Protein AF-A0A7Y4TQT3-F1 (afdb_monomer_lite)

Secondary structure (DSSP, 8-state):
----HHHHHHHHHHHHHS-EE--HHHHHHHHHHHHHTS---HHHHHHHHHHHHT-TTEES-HHHHHHHHHHHHH-TTS-HHHHHHHHHHHHHT--EE---HHHHHHS-TTEE--

pLDDT: mean 93.26, std 9.08, range [49.22, 98.62]

Foldseek 3Di:
DPDPVVVVVVVVCDLQPAQAEDEPVRLLVVLVCCCPVVVHDLVVSLVVSLVVLPRPSYDYPNVLSNQLSVLSSVQVLDRSVLSSQLSVCVVVVAAAEDPDPSSVVRSPPSYDHD

Radius of gyration: 15.32 Å; chains: 1; bounding box: 40×26×41 Å

Structure (mmCIF, N/CA/C/O backbone):
data_AF-A0A7Y4TQT3-F1
#
_entry.id   AF-A0A7Y4TQT3-F1
#
loop_
_atom_site.group_PDB
_atom_site.id
_atom_site.type_symbol
_atom_site.label_atom_id
_atom_site.label_alt_id
_atom_site.label_comp_id
_atom_site.label_asym_id
_atom_site.label_entity_id
_atom_site.label_seq_id
_atom_site.pdbx_PDB_ins_code
_atom_site.Cartn_x
_atom_site.Cartn_y
_atom_site.Cartn_z
_atom_site.occupancy
_atom_site.B_iso_or_equiv
_atom_site.auth_seq_id
_atom_site.auth_comp_id
_atom_site.auth_asym_id
_atom_site.auth_atom_id
_atom_site.pdbx_PDB_model_num
ATOM 1 N N . MET A 1 1 ? 16.450 15.951 -3.690 1.00 49.22 1 MET A N 1
ATOM 2 C CA . MET A 1 1 ? 16.239 14.500 -3.870 1.00 49.22 1 MET A CA 1
ATOM 3 C C . MET A 1 1 ? 17.599 13.817 -3.779 1.00 49.22 1 MET A C 1
ATOM 5 O O . MET A 1 1 ? 18.422 14.045 -4.653 1.00 49.22 1 MET A O 1
ATOM 9 N N . ARG A 1 2 ? 17.905 13.082 -2.696 1.00 51.22 2 ARG A N 1
ATOM 10 C CA . ARG A 1 2 ? 19.126 12.245 -2.607 1.00 51.22 2 ARG A CA 1
ATOM 11 C C . ARG A 1 2 ? 18.892 10.927 -3.356 1.00 51.22 2 ARG A C 1
ATOM 13 O O . ARG A 1 2 ? 19.077 9.854 -2.800 1.00 51.22 2 ARG A O 1
ATOM 20 N N . ASP A 1 3 ? 18.423 11.028 -4.594 1.00 55.06 3 ASP A N 1
ATOM 21 C CA . ASP A 1 3 ? 18.458 9.889 -5.496 1.00 55.06 3 ASP A CA 1
ATOM 22 C C . ASP A 1 3 ? 19.887 9.774 -5.997 1.00 55.06 3 ASP A C 1
ATOM 24 O O . ASP A 1 3 ? 20.437 10.728 -6.546 1.00 55.06 3 ASP A O 1
ATOM 28 N N . LEU A 1 4 ? 20.499 8.613 -5.792 1.00 60.59 4 LEU A N 1
ATOM 29 C CA . LEU A 1 4 ? 21.625 8.214 -6.620 1.00 60.59 4 LEU A CA 1
ATOM 30 C C . LEU A 1 4 ? 20.998 7.870 -7.979 1.00 60.59 4 LEU A C 1
ATOM 32 O O . LEU A 1 4 ? 20.290 6.865 -8.041 1.00 60.59 4 LEU A O 1
ATOM 36 N N . PRO A 1 5 ? 21.200 8.664 -9.050 1.00 62.00 5 PRO A N 1
ATOM 37 C CA . PRO A 1 5 ? 20.504 8.476 -10.333 1.00 62.00 5 PRO A CA 1
ATOM 38 C C . PRO A 1 5 ? 20.653 7.054 -10.894 1.00 62.00 5 PRO A C 1
ATOM 40 O O . PRO A 1 5 ? 19.776 6.535 -11.580 1.00 62.00 5 PRO A O 1
ATOM 43 N N . ASP A 1 6 ? 21.755 6.405 -10.525 1.00 74.94 6 ASP A N 1
ATOM 44 C CA . ASP A 1 6 ? 22.085 5.022 -10.838 1.00 74.94 6 ASP A CA 1
ATOM 45 C C . ASP A 1 6 ? 21.078 3.997 -10.266 1.00 74.94 6 ASP A C 1
ATOM 47 O O . ASP A 1 6 ? 20.807 2.976 -10.893 1.00 74.94 6 ASP A O 1
ATOM 51 N N . GLN A 1 7 ? 20.458 4.262 -9.111 1.00 81.94 7 GLN A N 1
ATOM 52 C CA . GLN A 1 7 ? 19.520 3.327 -8.473 1.00 81.94 7 GLN A CA 1
ATOM 53 C C . GLN A 1 7 ? 18.133 3.336 -9.126 1.00 81.94 7 GLN A C 1
ATOM 55 O O . GLN A 1 7 ? 17.537 2.275 -9.299 1.00 81.94 7 GLN A O 1
ATOM 60 N N . SER A 1 8 ? 17.639 4.501 -9.559 1.00 84.50 8 SER A N 1
ATOM 61 C CA . SER A 1 8 ? 16.349 4.605 -10.260 1.00 84.50 8 SER A CA 1
ATOM 62 C C . SER A 1 8 ? 16.376 3.879 -11.612 1.00 84.50 8 SER A C 1
ATOM 64 O O . SER A 1 8 ? 15.464 3.112 -11.939 1.00 84.50 8 SER A O 1
ATOM 66 N N . ALA A 1 9 ? 17.476 4.024 -12.362 1.00 87.69 9 ALA A N 1
ATOM 67 C CA . ALA A 1 9 ? 17.680 3.300 -13.614 1.00 87.69 9 ALA A CA 1
ATOM 68 C C . ALA A 1 9 ? 17.725 1.777 -13.394 1.00 87.69 9 ALA A C 1
ATOM 70 O O . ALA A 1 9 ? 17.070 1.028 -14.120 1.00 87.69 9 ALA A O 1
ATOM 71 N N . LYS A 1 10 ? 18.436 1.315 -12.356 1.00 90.06 10 LYS A N 1
ATOM 72 C CA . LYS A 1 10 ? 18.500 -0.108 -11.983 1.00 90.06 10 LYS A CA 1
ATOM 73 C C . LYS A 1 10 ? 17.140 -0.668 -11.572 1.00 90.06 10 LYS A C 1
ATOM 75 O O . LYS A 1 10 ? 16.770 -1.741 -12.041 1.00 90.06 10 LYS A O 1
ATOM 80 N N . ALA A 1 11 ? 16.383 0.058 -10.749 1.00 87.50 11 ALA A N 1
ATOM 81 C CA . ALA A 1 11 ? 15.043 -0.347 -10.332 1.00 87.50 11 ALA A CA 1
ATOM 82 C C . ALA A 1 11 ? 14.080 -0.433 -11.528 1.00 87.50 11 ALA A C 1
ATOM 84 O O . ALA A 1 11 ? 13.361 -1.421 -11.677 1.00 87.50 11 ALA A O 1
ATOM 85 N N . THR A 1 12 ? 14.129 0.556 -12.427 1.00 89.62 12 THR A N 1
ATOM 86 C CA . THR A 1 12 ? 13.330 0.568 -13.662 1.00 89.62 12 THR A CA 1
ATOM 87 C C . THR A 1 12 ? 13.678 -0.621 -14.555 1.00 89.62 12 THR A C 1
ATOM 89 O O . THR A 1 12 ? 12.788 -1.325 -15.032 1.00 89.62 12 THR A O 1
ATOM 92 N N . ALA A 1 13 ? 14.969 -0.895 -14.760 1.00 91.44 13 ALA A N 1
ATOM 93 C CA . ALA A 1 13 ? 15.410 -2.054 -15.529 1.00 91.44 13 ALA A CA 1
ATOM 94 C C . ALA A 1 13 ? 14.937 -3.367 -14.887 1.00 91.44 13 ALA A C 1
ATOM 96 O O . ALA A 1 13 ? 14.423 -4.235 -15.589 1.00 91.44 13 ALA A O 1
ATOM 97 N N . ALA A 1 14 ? 15.038 -3.502 -13.562 1.00 90.12 14 ALA A N 1
ATOM 98 C CA . ALA A 1 14 ? 14.586 -4.694 -12.850 1.00 90.12 14 ALA A CA 1
ATOM 99 C C . ALA A 1 14 ? 13.083 -4.949 -13.061 1.00 90.12 14 ALA A C 1
ATOM 101 O O . ALA A 1 14 ? 12.717 -6.020 -13.543 1.00 90.12 14 ALA A O 1
ATOM 102 N N . VAL A 1 15 ? 12.228 -3.951 -12.801 1.00 91.12 15 VAL A N 1
ATOM 103 C CA . VAL A 1 15 ? 10.762 -4.104 -12.892 1.00 91.12 15 VAL A CA 1
ATOM 104 C C . VAL A 1 15 ? 10.252 -4.257 -14.332 1.00 91.12 15 VAL A C 1
ATOM 106 O O . VAL A 1 15 ? 9.183 -4.813 -14.562 1.00 91.12 15 VAL A O 1
ATOM 109 N N . THR A 1 16 ? 11.000 -3.793 -15.337 1.00 91.31 16 THR A N 1
ATOM 110 C CA . THR A 1 16 ? 10.583 -3.894 -16.750 1.00 91.31 16 THR A CA 1
ATOM 111 C C . THR A 1 16 ? 11.097 -5.143 -17.460 1.00 91.31 16 THR A C 1
ATOM 113 O O . THR A 1 16 ? 10.487 -5.567 -18.440 1.00 91.31 16 THR A O 1
ATOM 116 N N . THR A 1 17 ? 12.175 -5.765 -16.976 1.00 93.38 17 THR A N 1
ATOM 117 C CA . THR A 1 17 ? 12.809 -6.916 -17.651 1.00 93.38 17 THR A CA 1
ATOM 118 C C . THR A 1 17 ? 12.602 -8.246 -16.938 1.00 93.38 17 THR A C 1
ATOM 120 O O . THR A 1 17 ? 12.775 -9.297 -17.551 1.00 93.38 17 THR A O 1
ATOM 123 N N . SER A 1 18 ? 12.241 -8.223 -15.655 1.00 93.88 18 SER A N 1
ATOM 124 C CA . SER A 1 18 ? 12.124 -9.415 -14.817 1.00 93.88 18 SER A CA 1
ATOM 125 C C . SER A 1 18 ? 10.831 -9.392 -14.015 1.00 93.88 18 SER A C 1
ATOM 127 O O . SER A 1 18 ? 10.308 -8.327 -13.697 1.00 93.88 18 SER A O 1
ATOM 129 N N . LYS A 1 19 ? 10.323 -10.575 -13.647 1.00 96.19 19 LYS A N 1
ATOM 130 C CA . LYS A 1 19 ? 9.255 -10.668 -12.645 1.00 96.19 19 LYS A CA 1
ATOM 131 C C . LYS A 1 19 ? 9.795 -10.192 -11.300 1.00 96.19 19 LYS A C 1
ATOM 133 O O . LYS A 1 19 ? 10.791 -10.730 -10.817 1.00 96.19 19 LYS A O 1
ATOM 138 N N . CYS A 1 20 ? 9.124 -9.224 -10.691 1.00 96.25 20 CYS A N 1
ATOM 139 C CA . CYS A 1 20 ? 9.525 -8.637 -9.419 1.00 96.25 20 CYS A CA 1
ATOM 140 C C . CYS A 1 20 ? 8.399 -8.798 -8.408 1.00 96.25 20 CYS A C 1
ATOM 142 O O . CYS A 1 20 ? 7.307 -8.282 -8.614 1.00 96.25 20 CYS A O 1
ATOM 144 N N . TYR A 1 21 ? 8.666 -9.498 -7.311 1.00 96.81 21 TYR A N 1
ATOM 145 C CA . TYR A 1 21 ? 7.738 -9.556 -6.190 1.00 96.81 21 TYR A CA 1
ATOM 146 C C . TYR A 1 21 ? 8.007 -8.404 -5.224 1.00 96.81 21 TYR A C 1
ATOM 148 O O . TYR A 1 21 ? 9.159 -8.159 -4.862 1.00 96.81 21 TYR A O 1
ATOM 156 N N . VAL A 1 22 ? 6.946 -7.726 -4.794 1.00 96.88 22 VAL A N 1
ATOM 157 C CA . VAL A 1 22 ? 6.998 -6.723 -3.730 1.00 96.88 22 VAL A CA 1
ATOM 158 C C . VAL A 1 22 ? 5.942 -7.050 -2.684 1.00 96.88 22 VAL A C 1
ATOM 160 O O . VAL A 1 22 ? 4.812 -7.408 -3.012 1.00 96.88 22 VAL A O 1
ATOM 163 N N . THR A 1 23 ? 6.328 -6.958 -1.415 1.00 98.12 23 THR A N 1
ATOM 164 C CA . THR A 1 23 ? 5.414 -7.185 -0.297 1.00 98.12 23 THR A CA 1
ATOM 165 C C . THR A 1 23 ? 4.614 -5.927 0.006 1.00 98.12 23 THR A C 1
ATOM 167 O O . THR A 1 23 ? 5.075 -4.804 -0.220 1.00 98.12 23 THR A O 1
ATOM 170 N N . ASP A 1 24 ? 3.456 -6.113 0.626 1.00 98.31 24 ASP A N 1
ATOM 171 C CA . ASP A 1 24 ? 2.611 -5.003 1.063 1.00 98.31 24 ASP A CA 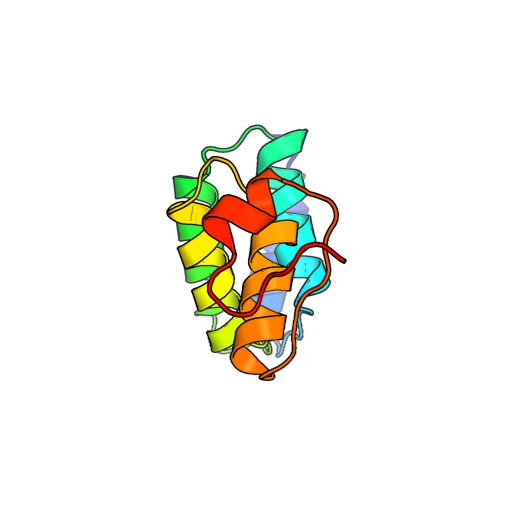1
ATOM 172 C C . ASP A 1 24 ? 3.339 -4.094 2.070 1.00 98.31 24 ASP A C 1
ATOM 174 O O . ASP A 1 24 ? 3.195 -2.870 2.041 1.00 98.31 24 ASP A O 1
ATOM 178 N N . VAL A 1 25 ? 4.205 -4.686 2.904 1.00 98.06 25 VAL A N 1
ATOM 179 C CA . VAL A 1 25 ? 5.070 -3.970 3.856 1.00 98.06 25 VAL A CA 1
ATOM 180 C C . VAL A 1 25 ? 6.000 -2.998 3.134 1.00 98.06 25 VAL A C 1
ATOM 182 O O . VAL A 1 25 ? 6.078 -1.840 3.530 1.00 98.06 25 VAL A O 1
ATOM 185 N N . VAL A 1 26 ? 6.665 -3.428 2.056 1.00 97.88 26 VAL A N 1
ATOM 186 C CA . VAL A 1 26 ? 7.605 -2.571 1.312 1.00 97.88 26 VAL A CA 1
ATOM 187 C C . VAL A 1 26 ? 6.878 -1.405 0.642 1.00 97.88 26 VAL A C 1
ATOM 189 O O . VAL A 1 26 ? 7.373 -0.278 0.670 1.00 97.88 26 VAL A O 1
ATOM 192 N N . VAL A 1 27 ? 5.689 -1.637 0.078 1.00 98.19 27 VAL A N 1
ATOM 193 C CA . VAL A 1 27 ? 4.875 -0.561 -0.519 1.00 98.19 27 VAL A CA 1
ATOM 194 C C . VAL A 1 27 ? 4.430 0.440 0.552 1.00 98.19 27 VAL A C 1
ATOM 196 O O . VAL A 1 27 ? 4.567 1.652 0.369 1.00 98.19 27 VAL A O 1
ATOM 199 N N . THR A 1 28 ? 3.962 -0.066 1.694 1.00 98.31 28 THR A N 1
ATOM 200 C CA . THR A 1 28 ? 3.506 0.746 2.830 1.00 98.31 28 THR A CA 1
ATOM 201 C C . THR A 1 28 ? 4.648 1.575 3.428 1.00 98.31 28 THR A C 1
ATOM 203 O O . THR A 1 28 ? 4.488 2.773 3.666 1.00 98.31 28 THR A O 1
ATOM 206 N N . GLU A 1 29 ? 5.825 0.980 3.623 1.00 98.06 29 GLU A N 1
ATOM 207 C CA . GLU A 1 29 ? 7.011 1.678 4.127 1.00 98.06 29 GLU A CA 1
ATOM 208 C C . GLU A 1 29 ? 7.515 2.725 3.129 1.00 98.06 29 GLU A C 1
ATOM 210 O O . GLU A 1 29 ? 7.832 3.846 3.524 1.00 98.06 29 GLU A O 1
ATOM 215 N N . THR A 1 30 ? 7.513 2.412 1.829 1.00 97.69 30 THR A N 1
ATOM 216 C CA . THR A 1 30 ? 7.898 3.366 0.779 1.00 97.69 30 THR A CA 1
ATOM 217 C C . THR A 1 30 ? 7.014 4.611 0.829 1.00 97.69 30 THR A C 1
ATOM 219 O O . THR A 1 30 ? 7.526 5.729 0.839 1.00 97.69 30 THR A O 1
ATOM 222 N N . ALA A 1 31 ? 5.694 4.441 0.934 1.00 98.25 31 ALA A N 1
ATOM 223 C CA . ALA A 1 31 ? 4.762 5.555 1.088 1.00 98.25 31 ALA A CA 1
ATOM 224 C C . ALA A 1 31 ? 5.040 6.373 2.362 1.00 98.25 31 ALA A C 1
ATOM 226 O O . ALA A 1 31 ? 5.079 7.604 2.314 1.00 98.25 31 ALA A O 1
ATOM 227 N N . PHE A 1 32 ? 5.277 5.696 3.492 1.00 97.81 32 PHE A N 1
ATOM 228 C CA . PHE A 1 32 ? 5.599 6.345 4.762 1.00 97.81 32 PHE A CA 1
ATOM 229 C C . PHE A 1 32 ? 6.886 7.172 4.665 1.00 97.81 32 PHE A C 1
ATOM 231 O O . PHE A 1 32 ? 6.912 8.325 5.093 1.00 97.81 32 PHE A O 1
ATOM 238 N N . VAL A 1 33 ? 7.945 6.614 4.074 1.00 97.56 33 VAL A N 1
ATOM 239 C CA . VAL A 1 33 ? 9.232 7.292 3.882 1.00 97.56 33 VAL A CA 1
ATOM 240 C C . VAL A 1 33 ? 9.082 8.486 2.941 1.00 97.56 33 VAL A C 1
ATOM 242 O O . VAL A 1 33 ? 9.564 9.573 3.261 1.00 97.56 33 VAL A O 1
ATOM 245 N N . LEU A 1 34 ? 8.383 8.330 1.814 1.00 97.31 34 LEU A N 1
ATOM 246 C CA . LEU A 1 34 ? 8.124 9.434 0.886 1.00 97.31 34 LEU A CA 1
ATOM 247 C C . LEU A 1 34 ? 7.367 10.585 1.565 1.00 97.31 34 LEU A C 1
ATOM 249 O O . LEU A 1 34 ? 7.729 11.744 1.375 1.00 97.31 34 LEU A O 1
ATOM 253 N N . GLU A 1 35 ? 6.375 10.285 2.405 1.00 97.38 35 GLU A N 1
ATOM 254 C CA . GLU A 1 35 ? 5.599 11.305 3.119 1.00 97.38 35 GLU A CA 1
ATOM 255 C C . GLU A 1 35 ? 6.377 11.944 4.277 1.00 97.38 35 GLU A C 1
ATOM 257 O O . GLU A 1 35 ? 6.294 13.151 4.479 1.00 97.38 35 GLU A O 1
ATOM 262 N N . LYS A 1 36 ? 7.104 11.156 5.078 1.00 96.12 36 LYS A N 1
ATOM 263 C CA . LYS A 1 36 ? 7.701 11.626 6.342 1.00 96.12 36 LYS A CA 1
ATOM 264 C C . LYS A 1 36 ? 9.145 12.084 6.227 1.00 96.12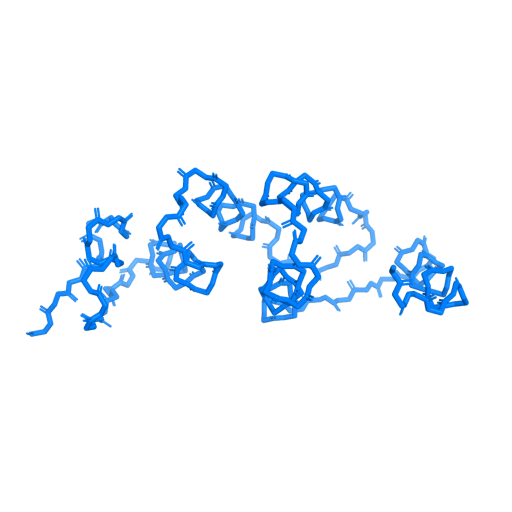 36 LYS A C 1
ATOM 266 O O . LYS A 1 36 ? 9.555 12.943 6.998 1.00 96.12 36 LYS A O 1
ATOM 271 N N . VAL A 1 37 ? 9.917 11.500 5.314 1.00 95.00 37 VAL A N 1
ATOM 272 C CA . VAL A 1 37 ? 11.345 11.812 5.140 1.00 95.00 37 VAL A CA 1
ATOM 273 C C . VAL A 1 37 ? 11.548 12.774 3.980 1.00 95.00 37 VAL A C 1
ATOM 275 O O . VAL A 1 37 ? 12.360 13.691 4.076 1.00 95.00 37 VAL A O 1
ATOM 278 N N . TYR A 1 38 ? 10.822 12.561 2.884 1.00 94.00 38 TYR A N 1
ATOM 279 C CA . TYR A 1 38 ? 10.927 13.397 1.690 1.00 94.00 38 TYR A CA 1
ATOM 280 C C . TYR A 1 38 ? 9.846 14.476 1.603 1.00 94.00 38 TYR A C 1
ATOM 282 O O . TYR A 1 38 ? 9.919 15.302 0.697 1.00 94.00 38 TYR A O 1
ATOM 290 N N . GLU A 1 39 ? 8.877 14.477 2.528 1.00 96.62 39 GLU A N 1
ATOM 291 C CA . GLU A 1 39 ? 7.772 15.447 2.591 1.00 96.62 39 GLU A CA 1
ATOM 292 C C . GLU A 1 39 ? 7.006 15.565 1.262 1.00 96.62 39 GLU A C 1
ATOM 294 O O . GLU A 1 39 ? 6.456 16.615 0.924 1.00 96.62 39 GLU A O 1
ATOM 299 N N . ALA A 1 40 ? 6.976 14.478 0.484 1.00 97.31 40 ALA A N 1
ATOM 300 C CA . ALA A 1 40 ? 6.315 14.464 -0.808 1.00 97.31 40 ALA A CA 1
ATOM 301 C C . ALA A 1 40 ? 4.793 14.627 -0.627 1.00 97.31 40 ALA A C 1
ATOM 303 O O . ALA A 1 40 ? 4.215 14.055 0.308 1.00 97.31 40 ALA A O 1
ATOM 304 N N . PRO A 1 41 ? 4.106 15.375 -1.512 1.00 97.62 41 PRO A N 1
ATOM 305 C CA . PRO A 1 41 ? 2.666 15.546 -1.411 1.00 97.62 41 PRO A CA 1
ATOM 306 C C . PRO A 1 41 ? 1.944 14.201 -1.482 1.00 97.62 41 PRO A C 1
ATOM 308 O O . PRO A 1 41 ? 2.167 13.397 -2.385 1.00 97.62 41 PRO A O 1
ATOM 311 N N . ARG A 1 42 ? 1.011 13.975 -0.555 1.00 97.44 42 ARG A N 1
ATOM 312 C CA . ARG A 1 42 ? 0.237 12.728 -0.456 1.00 97.44 42 ARG A CA 1
ATOM 313 C C . ARG A 1 42 ? -0.434 12.311 -1.772 1.00 97.44 42 ARG A C 1
ATOM 315 O O . ARG A 1 42 ? -0.469 11.125 -2.090 1.00 97.44 42 ARG A O 1
ATOM 322 N N . ASN A 1 43 ? -0.948 13.272 -2.543 1.00 97.88 43 ASN A N 1
ATOM 323 C CA . ASN A 1 43 ? -1.525 12.999 -3.863 1.00 97.88 43 ASN A CA 1
ATOM 324 C C . ASN A 1 43 ? -0.480 12.477 -4.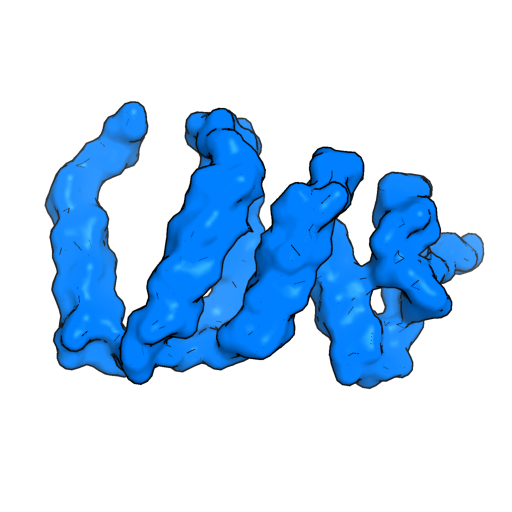857 1.00 97.88 43 ASN A C 1
ATOM 326 O O . ASN A 1 43 ? -0.766 11.525 -5.579 1.00 97.88 43 ASN A O 1
ATOM 330 N N . ASP A 1 44 ? 0.724 13.046 -4.860 1.00 98.31 44 ASP A N 1
ATOM 331 C CA . ASP A 1 44 ? 1.804 12.633 -5.761 1.00 98.31 44 ASP A CA 1
ATOM 332 C C . ASP A 1 44 ? 2.303 11.230 -5.397 1.00 98.31 44 ASP A C 1
ATOM 334 O O . ASP A 1 44 ? 2.525 10.402 -6.283 1.00 98.31 44 ASP A O 1
ATOM 338 N N . ILE A 1 45 ? 2.391 10.924 -4.095 1.00 98.38 45 ILE A N 1
ATOM 339 C CA . ILE A 1 45 ? 2.688 9.574 -3.591 1.00 98.38 45 ILE A CA 1
ATOM 340 C C . ILE A 1 45 ? 1.626 8.585 -4.082 1.00 98.38 45 ILE A C 1
ATOM 342 O O . ILE A 1 45 ? 1.966 7.557 -4.664 1.00 98.38 45 ILE A O 1
ATOM 346 N N . ALA A 1 46 ? 0.340 8.901 -3.898 1.00 98.44 46 ALA A N 1
ATOM 347 C CA . ALA A 1 46 ? -0.757 8.019 -4.288 1.00 98.44 46 ALA A CA 1
ATOM 348 C C . ALA A 1 46 ? -0.778 7.735 -5.799 1.00 98.44 46 ALA A C 1
ATOM 350 O O . ALA A 1 46 ? -0.915 6.582 -6.209 1.00 98.44 46 ALA A O 1
ATOM 351 N N . VAL A 1 47 ? -0.603 8.765 -6.633 1.00 98.31 47 VAL A N 1
ATOM 352 C CA . VAL A 1 47 ? -0.534 8.621 -8.097 1.00 98.31 47 VAL A CA 1
ATOM 353 C C . VAL A 1 47 ? 0.676 7.781 -8.511 1.00 98.31 47 VAL A C 1
ATOM 355 O O . VAL A 1 47 ? 0.543 6.881 -9.345 1.00 98.31 47 VAL A O 1
ATOM 358 N N . SER A 1 48 ? 1.840 8.036 -7.910 1.00 97.56 48 SER A N 1
ATOM 359 C CA . SER A 1 48 ? 3.080 7.320 -8.231 1.00 97.56 48 SER A CA 1
ATOM 360 C C . SER A 1 48 ? 2.991 5.842 -7.858 1.00 97.56 48 SER A C 1
ATOM 362 O O . SER A 1 48 ? 3.325 4.986 -8.674 1.00 97.56 48 SER A O 1
ATOM 364 N N . LEU A 1 49 ? 2.480 5.526 -6.664 1.00 97.94 49 LEU A N 1
ATOM 365 C CA . LEU A 1 49 ? 2.323 4.144 -6.214 1.00 97.94 49 LEU A CA 1
ATOM 366 C C . LEU A 1 49 ? 1.291 3.392 -7.049 1.00 97.94 49 LEU A C 1
ATOM 368 O O . LEU A 1 49 ? 1.583 2.290 -7.494 1.00 97.94 49 LEU A O 1
ATOM 372 N N . LYS A 1 50 ? 0.132 3.988 -7.354 1.00 98.00 50 LYS A N 1
ATOM 373 C CA . LYS A 1 50 ? -0.841 3.356 -8.263 1.00 98.00 50 LYS A CA 1
ATOM 374 C C . LYS A 1 50 ? -0.232 3.072 -9.631 1.00 98.00 50 LYS A C 1
ATOM 376 O O . LYS A 1 50 ? -0.411 1.983 -10.155 1.00 98.00 50 LYS A O 1
ATOM 381 N N . SER A 1 51 ? 0.538 4.011 -10.181 1.00 96.44 51 SER A N 1
ATOM 382 C CA . SER A 1 51 ? 1.242 3.799 -11.452 1.00 96.44 51 SER A CA 1
ATOM 383 C C . SER A 1 51 ? 2.271 2.667 -11.354 1.00 96.44 51 SER A C 1
ATOM 385 O O . SER A 1 51 ? 2.394 1.869 -12.277 1.00 96.44 51 SER A O 1
ATOM 387 N N . PHE A 1 52 ? 2.973 2.557 -10.224 1.00 95.88 52 PHE A N 1
ATOM 388 C CA . PHE A 1 52 ? 3.895 1.457 -9.944 1.00 95.88 52 PHE A CA 1
ATOM 389 C C . PHE A 1 52 ? 3.181 0.095 -9.867 1.00 95.88 52 PHE A C 1
ATOM 391 O O . PHE A 1 52 ? 3.679 -0.880 -10.427 1.00 95.88 52 PHE A O 1
ATOM 398 N N . LEU A 1 53 ? 1.989 0.023 -9.264 1.00 96.50 53 LEU A N 1
ATOM 399 C CA . LEU A 1 53 ? 1.198 -1.214 -9.195 1.00 96.50 53 LEU A CA 1
ATOM 400 C C . LEU A 1 53 ? 0.706 -1.707 -10.568 1.00 96.50 53 LEU A C 1
ATOM 402 O O . LEU A 1 53 ? 0.373 -2.880 -10.705 1.00 96.50 53 LEU A O 1
ATOM 406 N N . LEU A 1 54 ? 0.689 -0.846 -11.594 1.00 95.12 54 LEU A N 1
ATOM 407 C CA . LEU A 1 54 ? 0.276 -1.203 -12.958 1.00 95.12 54 LEU A CA 1
ATOM 408 C C . LEU A 1 54 ? 1.386 -1.864 -13.793 1.00 95.12 54 LEU A C 1
ATOM 410 O O . LEU A 1 54 ? 1.140 -2.239 -14.942 1.00 95.12 54 LEU A O 1
ATOM 414 N N . PHE A 1 55 ? 2.609 -2.001 -13.270 1.00 94.62 55 PHE A N 1
ATOM 415 C CA . PHE A 1 55 ? 3.689 -2.639 -14.023 1.00 94.62 55 PHE A CA 1
ATOM 416 C C . PHE A 1 55 ? 3.390 -4.132 -14.246 1.00 94.62 55 PHE A C 1
ATOM 418 O O . PHE A 1 55 ? 3.223 -4.873 -13.279 1.00 94.62 55 PHE A O 1
ATOM 425 N N . PRO A 1 56 ? 3.401 -4.627 -15.499 1.00 93.50 56 PRO A N 1
ATOM 426 C CA . PRO A 1 56 ? 2.924 -5.975 -15.824 1.00 93.50 56 PRO A CA 1
ATOM 427 C C . PRO A 1 56 ? 3.782 -7.101 -15.237 1.00 93.50 56 PRO A C 1
ATOM 429 O O . PRO A 1 56 ? 3.303 -8.220 -15.070 1.00 93.50 56 PRO A O 1
ATOM 432 N N . ASN A 1 57 ? 5.052 -6.828 -14.929 1.00 95.19 57 ASN A N 1
ATOM 433 C CA . ASN A 1 57 ? 5.944 -7.811 -14.317 1.00 95.19 57 ASN A CA 1
ATOM 434 C C . ASN A 1 57 ? 5.968 -7.731 -12.782 1.00 95.19 57 ASN A C 1
ATOM 436 O O . ASN A 1 57 ? 6.687 -8.510 -12.149 1.00 95.19 57 ASN A O 1
ATOM 440 N N . LEU A 1 58 ? 5.230 -6.793 -12.182 1.00 96.50 58 LEU A N 1
ATOM 441 C CA . LEU A 1 58 ? 5.153 -6.657 -10.737 1.00 96.50 58 LEU A CA 1
ATOM 442 C C . LEU A 1 58 ? 4.155 -7.676 -10.174 1.00 96.50 58 LEU A C 1
ATOM 444 O O . LEU A 1 58 ? 3.023 -7.790 -10.633 1.00 96.50 58 LEU A O 1
ATOM 448 N N . ILE A 1 59 ? 4.582 -8.418 -9.160 1.00 97.62 59 ILE A N 1
ATOM 449 C CA . ILE A 1 59 ? 3.762 -9.375 -8.423 1.00 97.62 59 ILE A CA 1
ATOM 450 C C . ILE A 1 59 ? 3.535 -8.783 -7.035 1.00 97.62 59 ILE A C 1
ATOM 452 O O . ILE A 1 59 ? 4.486 -8.600 -6.276 1.00 97.62 59 ILE A O 1
ATOM 456 N N . CYS A 1 60 ? 2.285 -8.465 -6.716 1.00 97.38 60 CYS A N 1
ATOM 457 C CA . CYS A 1 60 ? 1.870 -7.878 -5.442 1.00 97.38 60 CYS A CA 1
ATOM 458 C C . CYS A 1 60 ? 0.364 -8.070 -5.231 1.00 97.38 60 CYS A C 1
ATOM 460 O O . CYS A 1 60 ? -0.338 -8.534 -6.133 1.00 97.38 60 CYS A O 1
ATOM 462 N N . ASN A 1 61 ? -0.140 -7.678 -4.062 1.00 97.50 61 ASN A N 1
ATOM 463 C CA . ASN A 1 61 ? -1.572 -7.628 -3.793 1.00 97.50 61 ASN A CA 1
ATOM 464 C C . ASN A 1 61 ? -2.175 -6.311 -4.317 1.00 97.50 61 ASN A C 1
ATOM 466 O O . ASN A 1 61 ? -2.495 -5.404 -3.551 1.00 97.50 61 ASN A O 1
ATOM 470 N N . ALA A 1 62 ? -2.248 -6.176 -5.645 1.00 97.06 62 ALA A N 1
ATOM 471 C CA . ALA A 1 62 ? -2.577 -4.912 -6.305 1.00 97.06 62 ALA A CA 1
ATOM 472 C C . ALA A 1 62 ? -3.951 -4.353 -5.902 1.00 97.06 62 ALA A C 1
ATOM 474 O O . ALA A 1 62 ? -4.066 -3.144 -5.711 1.00 97.06 62 ALA A O 1
ATOM 475 N N . ASP A 1 63 ? -4.962 -5.206 -5.724 1.00 97.56 63 ASP A N 1
ATOM 476 C CA . ASP A 1 63 ? -6.313 -4.775 -5.346 1.00 97.56 63 ASP A CA 1
ATOM 477 C C . ASP A 1 63 ? -6.332 -4.229 -3.911 1.00 97.56 63 ASP A C 1
ATOM 479 O O . ASP A 1 63 ? -6.724 -3.081 -3.694 1.00 97.56 63 ASP A O 1
ATOM 483 N N . LEU A 1 64 ? -5.795 -4.993 -2.946 1.00 98.31 64 LEU A N 1
ATOM 484 C CA . LEU A 1 64 ? -5.666 -4.553 -1.551 1.00 98.31 64 LEU A CA 1
ATOM 485 C C . LEU A 1 64 ? -4.877 -3.242 -1.461 1.00 98.31 64 LEU A C 1
ATOM 487 O O . LEU A 1 64 ? -5.317 -2.283 -0.832 1.00 98.31 64 LEU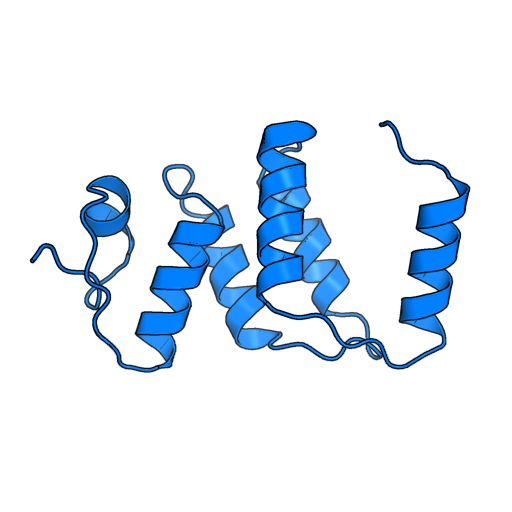 A O 1
ATOM 491 N N . LEU A 1 65 ? -3.706 -3.182 -2.099 1.00 98.62 65 LEU A N 1
ATOM 492 C CA . LEU A 1 65 ? -2.845 -2.003 -2.059 1.00 98.62 65 LEU A CA 1
ATOM 493 C C . LEU A 1 65 ? -3.500 -0.796 -2.734 1.00 98.62 65 LEU A C 1
ATOM 495 O O . LEU A 1 65 ? -3.318 0.329 -2.271 1.00 98.62 65 LEU A O 1
ATOM 499 N N . THR A 1 66 ? -4.292 -1.007 -3.785 1.00 98.50 66 THR A N 1
ATOM 500 C CA . THR A 1 66 ? -5.066 0.064 -4.423 1.00 98.50 66 THR A CA 1
ATOM 501 C C . THR A 1 66 ? -6.086 0.652 -3.454 1.00 98.50 66 THR A C 1
ATOM 503 O O . THR A 1 66 ? -6.119 1.875 -3.298 1.00 98.50 66 THR A O 1
ATOM 506 N N . ASP A 1 67 ? -6.836 -0.189 -2.739 1.00 98.00 67 ASP A N 1
ATOM 507 C CA . ASP A 1 67 ? -7.803 0.241 -1.721 1.00 98.00 67 ASP A CA 1
ATOM 508 C C . ASP A 1 67 ? -7.126 0.980 -0.555 1.00 98.00 67 ASP A C 1
ATOM 510 O O . ASP A 1 67 ? -7.616 2.015 -0.087 1.00 98.00 67 ASP A O 1
ATOM 514 N N . VAL A 1 68 ? -5.953 0.504 -0.127 1.00 98.50 68 VAL A N 1
ATOM 515 C CA . VAL A 1 68 ? -5.116 1.167 0.883 1.00 98.50 68 VAL A CA 1
ATOM 516 C C . VAL A 1 68 ? -4.690 2.557 0.424 1.00 98.50 68 VAL A C 1
ATOM 518 O O . VAL A 1 68 ? -4.853 3.526 1.171 1.00 98.50 68 VAL A O 1
ATOM 521 N N . ILE A 1 69 ? -4.172 2.681 -0.801 1.00 98.56 69 ILE A N 1
ATOM 522 C CA . ILE A 1 69 ? -3.727 3.964 -1.358 1.00 98.56 69 ILE A CA 1
ATOM 523 C C . ILE A 1 69 ? -4.919 4.914 -1.543 1.00 98.56 69 ILE A C 1
ATOM 525 O O . ILE A 1 69 ? -4.790 6.115 -1.308 1.00 98.56 69 ILE A O 1
ATOM 529 N N . ASP A 1 70 ? -6.089 4.400 -1.918 1.00 97.88 70 ASP A N 1
ATOM 530 C CA . ASP A 1 70 ? -7.330 5.167 -2.014 1.00 97.88 70 ASP A CA 1
ATOM 531 C C . ASP A 1 70 ? -7.760 5.749 -0.666 1.00 97.88 70 ASP A C 1
ATOM 533 O O . ASP A 1 70 ? -8.070 6.943 -0.567 1.00 97.88 70 ASP A O 1
ATOM 537 N N . LEU A 1 71 ? -7.779 4.917 0.380 1.00 97.19 71 LEU A N 1
ATOM 538 C CA . LEU A 1 71 ? -8.125 5.347 1.731 1.00 97.19 71 LEU A CA 1
ATOM 539 C C . LEU A 1 71 ? -7.115 6.376 2.245 1.00 97.19 71 LEU A C 1
ATOM 541 O O . LEU A 1 71 ? -7.510 7.430 2.751 1.00 97.19 71 LEU A O 1
ATOM 545 N N . TYR A 1 72 ? -5.828 6.108 2.030 1.00 98.06 72 TYR A N 1
ATOM 546 C CA . TYR A 1 72 ? -4.731 7.013 2.338 1.00 98.06 72 TYR A CA 1
ATOM 547 C C . TYR A 1 72 ? -4.913 8.366 1.655 1.00 98.06 72 TYR A C 1
ATOM 549 O O . TYR A 1 72 ? -4.925 9.397 2.326 1.00 98.06 72 TYR A O 1
ATOM 557 N N . GLN A 1 73 ? -5.156 8.389 0.347 1.00 97.31 73 GLN A N 1
ATOM 558 C CA . GLN A 1 73 ? -5.359 9.624 -0.405 1.00 97.31 73 GLN A CA 1
ATOM 559 C C . GLN A 1 73 ? -6.563 10.432 0.116 1.00 97.31 73 GLN A C 1
ATOM 561 O O . GLN A 1 73 ? -6.489 11.657 0.221 1.00 97.31 73 GLN A O 1
ATOM 566 N N . LYS A 1 74 ? -7.661 9.758 0.486 1.00 95.62 74 LYS A N 1
ATOM 567 C CA . LYS A 1 74 ? -8.910 10.388 0.956 1.00 95.62 74 LYS A CA 1
ATOM 568 C C . LYS A 1 74 ? -8.854 10.860 2.417 1.00 95.62 74 LYS A C 1
ATOM 570 O O . LYS A 1 74 ? -9.579 11.787 2.780 1.00 95.62 74 LYS A O 1
ATOM 575 N N . ARG A 1 75 ? -8.049 10.232 3.285 1.00 94.69 75 ARG A N 1
ATOM 576 C CA . ARG A 1 75 ? -8.051 10.463 4.746 1.00 94.69 75 ARG A CA 1
ATOM 577 C C . ARG A 1 75 ? -6.726 11.036 5.248 1.00 94.69 75 ARG A C 1
ATOM 579 O O . ARG A 1 75 ? -5.886 10.313 5.770 1.00 94.69 75 ARG A O 1
ATOM 586 N N . GLN A 1 76 ? -6.576 12.360 5.187 1.00 91.94 76 GLN A N 1
ATOM 587 C CA . GLN A 1 76 ? -5.349 13.057 5.622 1.00 91.94 76 GLN A CA 1
ATOM 588 C C . GLN A 1 76 ? -4.961 12.825 7.094 1.00 91.94 76 GLN A C 1
ATOM 590 O O . GLN A 1 76 ? -3.799 12.972 7.458 1.00 91.94 76 GLN A O 1
ATOM 595 N N . SER A 1 77 ? -5.922 12.482 7.954 1.00 92.69 77 SER A N 1
ATOM 596 C CA . SER A 1 77 ? -5.690 12.211 9.377 1.00 92.69 77 SER A CA 1
ATOM 597 C C . SER A 1 77 ? -5.063 10.842 9.656 1.00 92.69 77 SER A C 1
ATOM 599 O O . SER A 1 77 ? -4.545 10.656 10.758 1.00 92.69 77 SER A O 1
ATOM 601 N N . LEU A 1 78 ? -5.107 9.911 8.697 1.00 95.56 78 LEU A N 1
ATOM 602 C CA . LEU A 1 78 ? -4.572 8.555 8.818 1.00 95.56 78 LEU A CA 1
ATOM 603 C C . LEU A 1 78 ? -3.214 8.437 8.130 1.00 95.56 78 LEU A C 1
ATOM 605 O O . LEU A 1 78 ? -3.010 8.996 7.050 1.00 95.56 78 LEU A O 1
ATOM 609 N N . SER A 1 79 ? -2.290 7.683 8.722 1.00 96.50 79 SER A N 1
ATOM 610 C CA . SER A 1 79 ? -1.071 7.257 8.033 1.00 96.50 79 SER A CA 1
ATOM 611 C C . SER A 1 79 ? -1.377 6.150 7.018 1.00 96.50 79 SER A C 1
ATOM 613 O O . SER A 1 79 ? -2.437 5.524 7.062 1.00 96.50 79 SER A O 1
ATOM 615 N N . ILE A 1 80 ? -0.446 5.878 6.101 1.00 98.00 80 ILE A N 1
ATOM 616 C CA . ILE A 1 80 ? -0.567 4.728 5.190 1.00 98.00 80 ILE A CA 1
ATOM 617 C C . ILE A 1 80 ? -0.665 3.399 5.959 1.00 98.00 80 ILE A C 1
ATOM 619 O O . ILE A 1 80 ? -1.412 2.519 5.551 1.00 98.00 80 ILE A O 1
ATOM 623 N N . VAL A 1 81 ? 0.016 3.283 7.106 1.00 97.19 81 VAL A N 1
ATOM 624 C CA . VAL A 1 81 ? -0.010 2.085 7.960 1.00 97.19 81 VAL A CA 1
ATOM 625 C C . VAL A 1 81 ? -1.398 1.884 8.572 1.00 97.19 81 VAL A C 1
ATOM 627 O O . VAL A 1 81 ? -1.924 0.775 8.543 1.00 97.19 81 VAL A O 1
ATOM 630 N N . ASP A 1 82 ? -2.028 2.961 9.049 1.00 97.25 82 ASP A N 1
ATOM 631 C CA . ASP A 1 82 ? -3.405 2.912 9.562 1.00 97.25 82 ASP A CA 1
ATOM 632 C C . ASP A 1 82 ? -4.392 2.500 8.464 1.00 97.25 82 ASP A C 1
ATOM 634 O O . ASP A 1 82 ? -5.319 1.725 8.700 1.00 97.25 82 ASP A O 1
ATOM 638 N N . CYS A 1 83 ? -4.180 3.012 7.247 1.00 97.69 83 CYS A N 1
ATOM 639 C CA . CYS A 1 83 ? -5.002 2.665 6.094 1.00 97.69 83 CYS A CA 1
ATOM 640 C C . CYS A 1 83 ? -4.834 1.192 5.712 1.00 97.69 83 CYS A C 1
ATOM 642 O O . CYS A 1 83 ? -5.831 0.530 5.442 1.00 97.69 83 CYS A O 1
ATOM 644 N N . TYR A 1 84 ? -3.602 0.674 5.738 1.00 98.25 84 TYR A N 1
ATOM 645 C CA . TYR A 1 84 ? -3.322 -0.740 5.504 1.00 98.25 84 TYR A CA 1
ATOM 646 C C . TYR A 1 84 ? -4.044 -1.632 6.513 1.00 98.25 84 TYR A C 1
ATOM 648 O O . TYR A 1 84 ? -4.790 -2.518 6.108 1.00 98.25 84 TYR A O 1
ATOM 656 N N . ALA A 1 85 ? -3.893 -1.356 7.811 1.00 97.38 85 ALA A N 1
ATOM 657 C CA . ALA A 1 85 ? -4.526 -2.149 8.862 1.00 97.38 85 ALA A CA 1
ATOM 658 C C . ALA A 1 85 ? -6.059 -2.170 8.739 1.00 97.38 85 ALA A C 1
ATOM 660 O O . ALA A 1 85 ? -6.672 -3.225 8.881 1.00 97.38 85 ALA A O 1
ATOM 661 N N . ALA A 1 86 ? -6.682 -1.022 8.447 1.00 97.50 86 ALA A N 1
ATOM 662 C CA . ALA A 1 86 ? -8.128 -0.950 8.246 1.00 97.50 86 ALA A CA 1
ATOM 663 C C . ALA A 1 86 ? -8.580 -1.726 6.999 1.00 97.50 86 ALA A C 1
ATOM 665 O O . ALA A 1 86 ? -9.519 -2.515 7.050 1.00 97.50 86 ALA A O 1
ATOM 666 N N . VAL A 1 87 ? -7.921 -1.537 5.856 1.00 97.69 87 VAL A N 1
ATOM 667 C CA . VAL A 1 87 ? -8.329 -2.232 4.627 1.00 97.69 87 VAL A CA 1
ATOM 668 C C . VAL A 1 87 ? -8.115 -3.739 4.744 1.00 97.69 87 VAL A C 1
ATOM 670 O O . VAL A 1 87 ? -9.011 -4.492 4.373 1.00 97.69 87 VAL A O 1
ATOM 673 N N . GLU A 1 88 ? -6.986 -4.187 5.296 1.00 97.62 88 GLU A N 1
ATOM 674 C CA . GLU A 1 88 ? -6.709 -5.612 5.504 1.00 97.62 88 GLU A CA 1
ATOM 675 C C . GLU A 1 88 ? -7.762 -6.251 6.411 1.00 97.62 88 GLU A C 1
ATOM 677 O O . GLU A 1 88 ? -8.394 -7.225 6.007 1.00 97.62 88 GLU A O 1
ATOM 682 N N . ALA A 1 89 ? -8.049 -5.651 7.571 1.00 97.50 89 ALA A N 1
ATOM 683 C CA . ALA A 1 89 ? -9.086 -6.154 8.464 1.00 97.50 89 ALA A CA 1
ATOM 684 C C . ALA A 1 89 ? -10.457 -6.224 7.770 1.00 97.50 89 ALA A C 1
ATOM 686 O O . ALA A 1 89 ? -11.159 -7.231 7.882 1.00 97.50 89 ALA A O 1
ATOM 687 N N . ASN A 1 90 ? -10.816 -5.197 6.994 1.00 96.44 90 ASN A N 1
ATOM 688 C CA . ASN A 1 90 ? -12.069 -5.166 6.245 1.00 96.44 90 ASN A CA 1
ATOM 689 C C . ASN A 1 90 ? -12.173 -6.292 5.208 1.00 96.44 90 ASN A C 1
ATOM 691 O O . ASN A 1 90 ? -13.191 -6.977 5.145 1.00 96.44 90 ASN A O 1
ATOM 695 N N . VAL A 1 91 ? -11.136 -6.463 4.383 1.00 96.38 91 VAL A N 1
ATOM 696 C CA . VAL A 1 91 ? -11.103 -7.458 3.299 1.00 96.38 91 VAL A CA 1
ATOM 697 C C . VAL A 1 91 ? -11.074 -8.877 3.863 1.00 96.38 91 VAL A C 1
ATOM 699 O O . VAL A 1 91 ? -11.742 -9.763 3.333 1.00 96.38 91 VAL A O 1
ATOM 702 N N . SER A 1 92 ? -10.368 -9.080 4.974 1.00 95.69 92 SER A N 1
ATOM 703 C CA . SER A 1 92 ? -10.291 -10.362 5.672 1.00 95.69 92 SER A CA 1
ATOM 704 C C . SER A 1 92 ? -11.536 -10.678 6.516 1.00 95.69 92 SER A C 1
ATOM 706 O O . SER A 1 92 ? -11.645 -11.782 7.047 1.00 95.69 92 SER A O 1
ATOM 708 N N . GLY A 1 93 ? -12.483 -9.740 6.662 1.00 95.88 93 GLY A N 1
ATOM 709 C CA . GLY A 1 93 ? -13.665 -9.900 7.519 1.00 95.88 93 GLY A CA 1
ATOM 710 C C . GLY A 1 93 ? -13.344 -9.934 9.019 1.00 95.88 93 GLY A C 1
ATOM 711 O O . GLY A 1 93 ? -14.144 -10.427 9.814 1.00 95.88 93 GLY A O 1
ATOM 712 N N . ASN A 1 94 ? -12.176 -9.422 9.404 1.00 96.69 94 ASN A N 1
ATOM 713 C CA . ASN A 1 94 ? -11.677 -9.404 10.771 1.00 96.69 94 ASN A CA 1
ATOM 714 C C . ASN A 1 94 ? -12.038 -8.090 11.474 1.00 96.69 94 ASN A C 1
ATOM 716 O O . ASN A 1 94 ? -12.155 -7.038 10.849 1.00 96.69 94 ASN A O 1
ATOM 720 N N . GLN A 1 95 ? -12.155 -8.131 12.803 1.00 96.75 95 GLN A N 1
ATOM 721 C CA . GLN A 1 95 ? -12.220 -6.912 13.609 1.00 96.75 95 GLN A CA 1
ATOM 722 C C . GLN A 1 95 ? -10.811 -6.369 13.867 1.00 96.75 95 GLN A C 1
ATOM 724 O O . GLN A 1 95 ? -9.922 -7.110 14.287 1.00 96.75 95 GLN A O 1
ATOM 729 N N . LEU A 1 96 ? -10.626 -5.066 13.666 1.00 96.88 96 LEU A N 1
ATOM 730 C CA . LEU A 1 96 ? -9.416 -4.339 14.025 1.00 96.88 96 LEU A CA 1
ATOM 731 C C . LEU A 1 96 ? -9.601 -3.675 15.388 1.00 96.88 96 LEU A C 1
ATOM 733 O O . LEU A 1 96 ? -10.370 -2.726 15.538 1.00 96.88 96 LEU A O 1
ATOM 737 N N . ILE A 1 97 ? -8.851 -4.151 16.374 1.00 96.56 97 ILE A N 1
ATOM 738 C CA . ILE A 1 97 ? -8.805 -3.556 17.709 1.00 96.56 97 ILE A CA 1
ATOM 739 C C . ILE A 1 97 ? -7.672 -2.529 17.736 1.00 96.56 97 ILE A C 1
ATOM 741 O O . ILE A 1 97 ? -6.526 -2.862 17.434 1.00 96.56 97 ILE A O 1
ATOM 74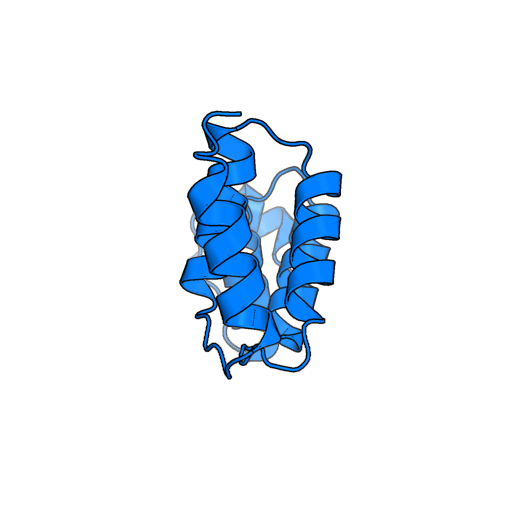5 N N . THR A 1 98 ? -7.973 -1.280 18.095 1.00 94.56 98 THR A N 1
ATOM 746 C CA . THR A 1 98 ? -6.969 -0.207 18.149 1.00 94.56 98 THR A CA 1
ATOM 747 C C . THR A 1 98 ? -7.221 0.768 19.293 1.00 94.56 98 THR A C 1
ATOM 749 O O . THR A 1 98 ? -8.356 1.008 19.694 1.00 94.56 98 THR A O 1
ATOM 752 N N . PHE A 1 99 ? -6.140 1.373 19.784 1.00 94.75 99 PHE A N 1
ATOM 753 C CA . PHE A 1 99 ? -6.178 2.481 20.742 1.00 94.75 99 PHE A CA 1
ATOM 754 C C . PHE A 1 99 ? -6.028 3.849 20.053 1.00 94.75 99 PHE A C 1
ATOM 756 O O . PHE A 1 99 ? -6.109 4.893 20.706 1.00 94.75 99 PHE A O 1
ATOM 763 N N . ASP A 1 100 ? -5.790 3.876 18.733 1.00 92.88 100 ASP A N 1
ATOM 764 C CA . ASP A 1 100 ? -5.698 5.128 17.986 1.00 92.88 100 ASP A CA 1
ATOM 765 C C . ASP A 1 100 ? -7.097 5.687 17.693 1.00 92.88 100 ASP A C 1
ATOM 767 O O . ASP A 1 100 ? -7.842 5.227 16.822 1.00 92.88 100 ASP A O 1
ATOM 771 N N . ARG A 1 101 ? -7.433 6.768 18.400 1.00 90.44 101 ARG A N 1
ATOM 772 C CA . ARG A 1 101 ? -8.701 7.492 18.249 1.00 90.44 101 ARG A CA 1
ATOM 773 C C . ARG A 1 101 ? -8.933 8.068 16.855 1.00 90.44 101 ARG A C 1
ATOM 775 O O . ARG A 1 101 ? -10.084 8.317 16.499 1.00 90.44 101 ARG A O 1
ATOM 782 N N . LYS A 1 102 ? -7.888 8.351 16.074 1.00 89.88 102 LYS A N 1
ATOM 783 C CA . LYS A 1 102 ? -8.032 8.805 14.682 1.00 89.88 102 LYS A CA 1
ATOM 784 C C . LYS A 1 102 ? -8.482 7.653 13.800 1.00 89.88 102 LYS A C 1
ATOM 786 O O . LYS A 1 102 ? -9.393 7.846 12.996 1.00 89.88 102 LYS A O 1
ATOM 791 N N . LEU A 1 103 ? -7.898 6.471 13.992 1.00 93.12 103 LEU A N 1
ATOM 792 C CA . LEU A 1 103 ? -8.286 5.275 13.255 1.00 93.12 103 LEU A CA 1
ATOM 793 C C . LEU A 1 103 ? -9.714 4.853 13.601 1.00 93.12 103 LEU A C 1
ATOM 795 O O . LEU A 1 103 ? -10.500 4.624 12.692 1.00 93.12 103 LEU A O 1
ATOM 799 N N . LEU A 1 104 ? -10.115 4.910 14.873 1.00 91.38 104 LEU A N 1
ATOM 800 C CA . LEU A 1 104 ? -11.503 4.646 15.285 1.00 91.38 104 LEU A CA 1
ATOM 801 C C . LEU A 1 104 ? -12.537 5.521 14.552 1.00 91.38 104 LEU A C 1
ATOM 803 O O . LEU A 1 104 ? -13.618 5.061 14.202 1.00 91.38 104 LEU A O 1
ATOM 807 N N . LYS A 1 105 ? -12.206 6.786 14.266 1.00 89.94 105 LYS A N 1
ATOM 808 C CA . LYS A 1 105 ? -13.115 7.721 13.575 1.00 89.94 105 LYS A CA 1
ATOM 809 C C . LYS A 1 105 ? -13.215 7.500 12.065 1.00 89.94 105 LYS A C 1
ATOM 811 O O . LYS A 1 105 ? -14.107 8.066 11.430 1.00 89.94 105 LYS A O 1
ATOM 816 N N . HIS A 1 106 ? -12.281 6.763 11.468 1.00 88.12 106 HIS A N 1
ATOM 817 C CA . HIS A 1 106 ? -12.121 6.705 10.012 1.00 88.12 106 HIS A CA 1
ATOM 818 C C . HIS A 1 106 ? -11.959 5.296 9.441 1.00 88.12 106 HIS A C 1
ATOM 820 O O . HIS A 1 106 ? -12.069 5.140 8.227 1.00 88.12 106 HIS A O 1
ATOM 826 N N . GLY A 1 107 ? -11.714 4.300 10.285 1.00 83.25 107 GLY A N 1
ATOM 827 C CA . GLY A 1 107 ? -11.363 2.944 9.892 1.00 83.25 107 GLY A CA 1
ATOM 828 C C . GLY A 1 107 ? -12.541 2.098 9.422 1.00 83.25 107 GLY A C 1
ATOM 829 O O . GLY A 1 107 ? -12.325 1.074 8.804 1.00 83.25 107 GLY A O 1
ATOM 830 N N . GLY A 1 108 ? -13.786 2.537 9.619 1.00 86.88 108 GLY A N 1
ATOM 831 C CA . GLY A 1 108 ? -14.977 1.801 9.183 1.00 86.88 108 GLY A CA 1
ATOM 832 C C . GLY A 1 108 ? -15.566 0.907 10.276 1.00 86.88 108 GLY A C 1
ATOM 833 O O . GLY A 1 108 ? -15.160 0.971 11.431 1.00 86.88 108 GLY A O 1
ATOM 834 N N . LEU A 1 109 ? -16.569 0.098 9.914 1.00 91.50 109 LEU A N 1
ATOM 835 C CA . LEU A 1 109 ? -17.387 -0.670 10.872 1.00 91.50 109 LEU A CA 1
ATOM 836 C C . LEU A 1 109 ? -16.643 -1.830 11.548 1.00 91.50 109 LEU A C 1
ATOM 838 O O . LEU A 1 109 ? -17.131 -2.370 12.536 1.00 91.50 109 LEU A O 1
ATOM 842 N N . HIS A 1 110 ? -15.490 -2.225 11.012 1.00 91.50 110 HIS A N 1
ATOM 843 C CA . HIS A 1 110 ? -14.674 -3.306 11.555 1.00 91.50 110 HIS A CA 1
ATOM 844 C C . HIS A 1 110 ? -13.654 -2.811 12.598 1.00 91.5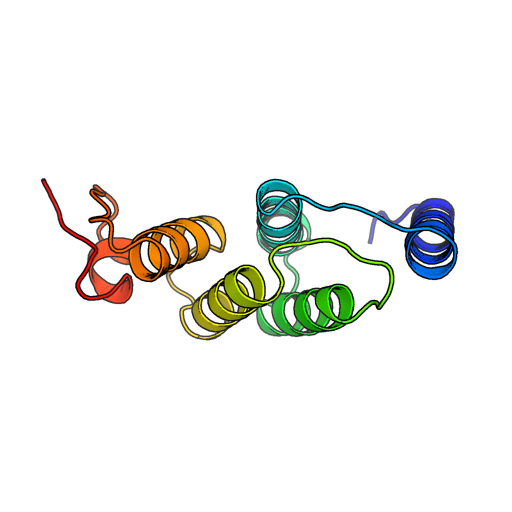0 110 HIS A C 1
ATOM 846 O O . HIS A 1 110 ? -12.984 -3.642 13.202 1.00 91.50 110 HIS A O 1
ATOM 852 N N . VAL A 1 111 ? -13.520 -1.495 12.827 1.00 94.75 111 VAL A N 1
ATOM 853 C CA . VAL A 1 111 ? -12.566 -0.928 13.797 1.00 94.75 111 VAL A CA 1
ATOM 854 C C . VAL A 1 111 ? -13.255 -0.622 15.124 1.00 94.75 111 VAL A C 1
ATOM 856 O O . VAL A 1 111 ? -14.243 0.111 15.150 1.00 94.75 111 VAL A O 1
ATOM 859 N N . ILE A 1 112 ? -12.719 -1.150 16.228 1.00 93.88 112 ILE A N 1
ATOM 860 C CA . ILE A 1 112 ? -13.289 -1.014 17.577 1.00 93.88 112 ILE A CA 1
ATOM 861 C C . ILE A 1 112 ? -12.224 -0.674 18.630 1.00 93.88 112 ILE A C 1
ATOM 863 O O . ILE A 1 112 ? -11.051 -1.030 18.493 1.00 93.88 112 ILE A O 1
ATOM 867 N N . GLU A 1 113 ? -12.644 0.039 19.678 1.00 89.56 113 GLU A N 1
ATOM 868 C CA . GLU A 1 113 ? -11.847 0.264 20.891 1.00 89.56 113 GLU A CA 1
ATOM 869 C C . GLU A 1 113 ? -12.128 -0.906 21.853 1.00 89.56 113 GLU A C 1
ATOM 871 O O . GLU A 1 113 ? -13.301 -1.270 21.995 1.00 89.56 113 GLU A O 1
ATOM 876 N N . PRO A 1 114 ? -11.097 -1.540 22.439 1.00 85.44 114 PRO A N 1
ATOM 877 C CA . PRO A 1 114 ? -11.281 -2.656 23.367 1.00 85.44 114 PRO A CA 1
ATOM 878 C C . PRO A 1 114 ? -11.923 -2.250 24.701 1.00 85.44 114 PRO A C 1
ATOM 880 O O . PRO A 1 114 ? -11.792 -1.073 25.110 1.00 85.44 114 PRO A O 1
#

Sequence (114 aa):
MRDLPDQSAKATAAVTTSKCYVTDVVVTETAFVLEKVYEAPRNDIAVSLKSFLLFPNLICNADLLTDVIDLYQKRQSLSIVDCYAAVEANVSGNQLITFDRKLLKHGGLHVIEP